Protein AF-A0A072NQH3-F1 (afdb_monomer_lite)

Foldseek 3Di:
DDPPVVPPPCVCVVDPVSCVVPPDDDDDPVNDDDDAAE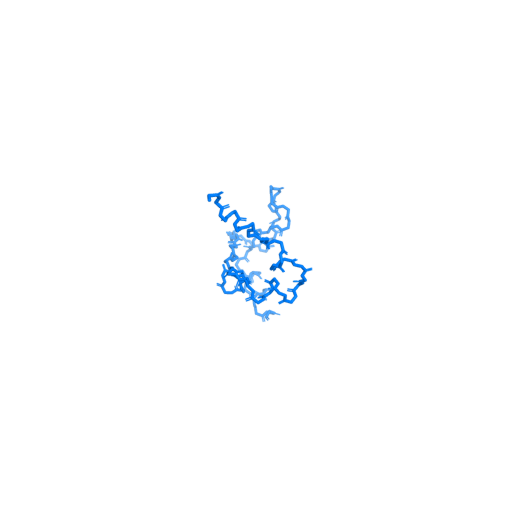DDDPPDWDDDPVDPPHTHDHPVVVVVVVVVD

pLDDT: mean 82.82, std 11.74, range [47.12, 95.75]

InterPro domains:
  IPR001731 Delta-aminolevulinic acid dehydratase [PF00490] (7-66)
  IPR013785 Aldolase-type TIM barrel [G3DSA:3.20.20.70] (1-69)

Secondary structure (DSSP, 8-state):
--------GGGGGSSHHHHHHT------GGG-----EEE-STT-EEE-TTSTT-EEEEHHHHHHHHTT-

Structure (mmCIF, N/CA/C/O backbone):
data_AF-A0A072NQH3-F1
#
_entry.id   AF-A0A072NQH3-F1
#
loop_
_atom_site.group_PDB
_atom_site.id
_atom_site.type_symbol
_atom_site.label_atom_id
_atom_site.label_alt_id
_atom_site.label_comp_id
_atom_site.label_asym_id
_atom_site.label_entity_id
_atom_site.label_seq_id
_atom_site.pdbx_PDB_ins_code
_atom_site.Cartn_x
_atom_site.Cartn_y
_atom_site.Cartn_z
_atom_site.occupancy
_atom_site.B_iso_or_equiv
_atom_site.auth_seq_id
_atom_site.auth_comp_id
_atom_site.auth_asym_id
_atom_site.auth_atom_id
_atom_site.pdbx_PDB_model_num
ATOM 1 N N . MET A 1 1 ? -46.097 7.269 22.590 1.00 47.12 1 MET A N 1
ATOM 2 C CA . MET A 1 1 ? -45.532 7.653 21.277 1.00 47.12 1 MET A CA 1
ATOM 3 C C . MET A 1 1 ? -44.305 8.508 21.535 1.00 47.12 1 MET A C 1
ATOM 5 O O . MET A 1 1 ? -44.449 9.507 22.214 1.00 47.12 1 MET A O 1
ATOM 9 N N . ASN A 1 2 ? -43.077 8.209 21.146 1.00 49.09 2 ASN A N 1
ATOM 10 C CA . ASN A 1 2 ? -42.440 7.045 20.547 1.00 49.09 2 ASN A CA 1
ATOM 11 C C . ASN A 1 2 ? -41.123 6.884 21.317 1.00 49.09 2 ASN A C 1
ATOM 13 O O . ASN A 1 2 ? -40.468 7.889 21.602 1.00 49.09 2 ASN A O 1
ATOM 17 N N . GLU A 1 3 ? -40.734 5.656 21.657 1.00 57.78 3 GLU A N 1
ATOM 18 C CA . GLU A 1 3 ? -39.376 5.386 22.125 1.00 57.78 3 GLU A CA 1
ATOM 19 C C . GLU A 1 3 ? -38.419 5.671 20.966 1.00 57.78 3 GLU A C 1
ATOM 21 O O . GLU A 1 3 ? -38.127 4.815 20.133 1.00 57.78 3 GLU A O 1
ATOM 26 N N . LEU A 1 4 ? -37.936 6.908 20.881 1.00 63.38 4 LEU A N 1
ATOM 27 C CA . LEU A 1 4 ? -36.754 7.226 20.100 1.00 63.38 4 LEU A CA 1
ATOM 28 C C . LEU A 1 4 ? -35.569 6.591 20.827 1.00 63.38 4 LEU A C 1
ATOM 30 O O . LEU A 1 4 ? -34.853 7.241 21.587 1.00 63.38 4 LEU A O 1
ATOM 34 N N . ASN A 1 5 ? -35.391 5.285 20.622 1.00 67.62 5 ASN A N 1
ATOM 35 C CA . ASN A 1 5 ? -34.194 4.561 21.011 1.00 67.62 5 ASN A CA 1
ATOM 36 C C . ASN A 1 5 ? -33.021 5.162 20.226 1.00 67.62 5 ASN A C 1
ATOM 38 O O . ASN A 1 5 ? -32.714 4.764 19.101 1.00 67.62 5 ASN A O 1
ATOM 42 N N . PHE A 1 6 ? -32.414 6.206 20.793 1.00 71.62 6 PHE A N 1
ATOM 43 C CA . PHE A 1 6 ? -31.293 6.908 20.195 1.00 71.62 6 PHE A CA 1
ATOM 44 C C . PHE A 1 6 ? -30.076 5.978 20.203 1.00 71.62 6 PHE A C 1
ATOM 46 O O . PHE A 1 6 ? -29.302 5.917 21.166 1.00 71.62 6 PHE A O 1
ATOM 53 N N . LYS A 1 7 ? -29.913 5.210 19.122 1.00 77.06 7 LYS A N 1
ATOM 54 C CA . LYS A 1 7 ? -28.828 4.242 18.963 1.00 77.06 7 LYS A CA 1
ATOM 55 C C . LYS A 1 7 ? -27.496 4.988 18.849 1.00 77.06 7 LYS A C 1
ATOM 57 O O . LYS A 1 7 ? -27.114 5.505 17.802 1.00 77.06 7 LYS A O 1
ATOM 62 N N . ARG A 1 8 ? -26.756 5.065 19.961 1.00 83.44 8 ARG A N 1
ATOM 63 C CA . ARG A 1 8 ? -25.444 5.737 20.032 1.00 83.44 8 ARG A CA 1
ATOM 64 C C . ARG A 1 8 ? -24.348 4.901 19.364 1.00 83.44 8 ARG A C 1
ATOM 66 O O . ARG A 1 8 ? -23.510 4.312 20.044 1.00 83.44 8 ARG A O 1
ATOM 73 N N . HIS A 1 9 ? -24.299 4.904 18.033 1.00 85.19 9 HIS A N 1
ATOM 74 C CA . HIS A 1 9 ? -23.301 4.169 17.238 1.00 85.19 9 HIS A CA 1
ATOM 75 C C . HIS A 1 9 ? -21.841 4.488 17.605 1.00 85.19 9 HIS A C 1
ATOM 77 O O . HIS A 1 9 ? -20.965 3.635 17.474 1.00 85.19 9 HIS A O 1
ATOM 83 N N . ARG A 1 10 ? -21.566 5.693 18.130 1.00 90.00 10 ARG A N 1
ATOM 84 C CA . ARG A 1 10 ? -20.228 6.080 18.607 1.00 90.00 10 ARG A CA 1
ATOM 85 C C . ARG A 1 10 ? -19.687 5.183 19.731 1.00 90.00 10 ARG A C 1
ATOM 87 O O . ARG A 1 10 ? -18.471 5.081 19.839 1.00 90.00 10 ARG A O 1
ATOM 94 N N . ARG A 1 11 ? -20.534 4.480 20.501 1.00 88.94 11 ARG A N 1
ATOM 95 C CA . ARG A 1 11 ? -20.089 3.560 21.572 1.00 88.94 11 ARG A CA 1
ATOM 96 C C . ARG A 1 11 ? -19.151 2.463 21.055 1.00 88.94 11 ARG A C 1
ATOM 98 O O . ARG A 1 11 ? -18.151 2.171 21.703 1.00 88.94 11 ARG 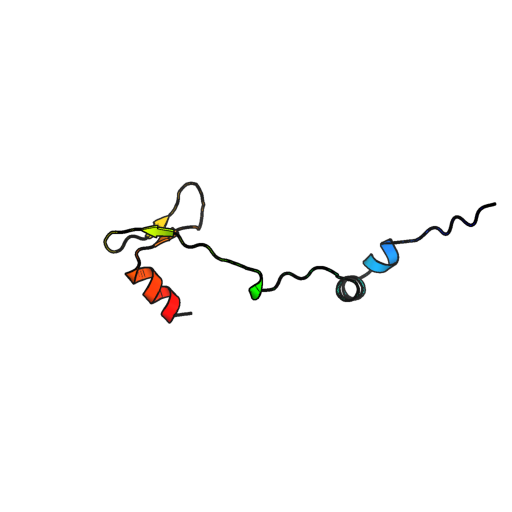A O 1
ATOM 105 N N . LEU A 1 12 ? -19.412 1.938 19.857 1.00 89.62 12 LEU A N 1
ATOM 106 C CA . LEU A 1 12 ? -18.578 0.913 19.213 1.00 89.62 12 LEU A CA 1
ATOM 107 C C . LEU A 1 12 ? -17.289 1.479 18.589 1.00 89.62 12 LEU A C 1
ATOM 109 O O . LEU A 1 12 ? -16.422 0.729 18.155 1.00 89.62 12 LEU A O 1
ATOM 113 N N . ARG A 1 13 ? -17.136 2.810 18.550 1.00 92.38 13 ARG A N 1
ATOM 114 C CA . ARG A 1 13 ? -15.957 3.498 18.000 1.00 92.38 13 ARG A CA 1
ATOM 115 C C . ARG A 1 13 ? -15.068 4.136 19.069 1.00 92.38 13 ARG A C 1
ATOM 117 O O . ARG A 1 13 ? -14.045 4.713 18.710 1.00 92.38 13 ARG A O 1
ATOM 124 N N . THR A 1 14 ? -15.433 4.003 20.347 1.00 92.62 14 THR A N 1
ATOM 125 C CA . THR A 1 14 ? -14.783 4.658 21.497 1.00 92.62 14 THR A CA 1
ATOM 126 C C . THR A 1 14 ? -13.290 4.349 21.605 1.00 92.62 14 THR A C 1
ATOM 128 O O . THR A 1 14 ? -12.500 5.247 21.862 1.00 92.62 14 THR A O 1
ATOM 131 N N . ASN A 1 15 ? -12.890 3.094 21.392 1.00 93.44 15 ASN A N 1
ATOM 132 C CA . ASN A 1 15 ? -11.499 2.662 21.521 1.00 93.44 15 ASN A CA 1
ATOM 133 C C . ASN A 1 15 ? -11.132 1.683 20.395 1.00 93.44 15 ASN A C 1
ATOM 135 O O . ASN A 1 15 ? -11.997 0.991 19.855 1.00 93.44 15 ASN A O 1
ATOM 139 N N . GLU A 1 16 ? -9.848 1.618 20.059 1.00 95.44 16 GLU A N 1
ATOM 140 C CA . GLU A 1 16 ? -9.260 0.717 19.073 1.00 95.44 16 GLU A CA 1
ATOM 141 C C . GLU A 1 16 ? -9.626 -0.749 19.315 1.00 95.44 16 GLU A C 1
ATOM 143 O O . GLU A 1 16 ? -10.045 -1.409 18.372 1.00 95.44 16 GLU A O 1
ATOM 148 N N . ARG A 1 17 ? -9.582 -1.231 20.567 1.00 95.50 17 ARG A N 1
ATOM 149 C CA . ARG A 1 17 ? -9.951 -2.621 20.912 1.00 95.50 17 ARG A CA 1
ATOM 150 C C . ARG A 1 17 ? -11.392 -2.979 20.543 1.00 95.50 17 ARG A C 1
ATOM 152 O O . ARG A 1 17 ? -11.671 -4.093 20.121 1.00 95.50 17 ARG A O 1
ATOM 159 N N . ILE A 1 18 ? -12.319 -2.036 20.712 1.00 94.31 18 ILE A N 1
ATOM 160 C CA . ILE A 1 18 ? -13.725 -2.257 20.352 1.00 94.31 18 ILE A CA 1
ATOM 161 C C . ILE A 1 18 ? -13.857 -2.219 18.829 1.00 94.31 18 ILE A C 1
ATOM 163 O O . ILE A 1 18 ? -14.490 -3.096 18.253 1.00 94.31 18 ILE A O 1
ATOM 167 N N . ARG A 1 19 ? -13.193 -1.260 18.166 1.00 94.19 19 ARG A N 1
ATOM 168 C CA . ARG A 1 19 ? -13.183 -1.156 16.699 1.00 94.19 19 ARG A CA 1
ATOM 169 C C . ARG A 1 19 ? -12.569 -2.375 16.017 1.00 94.19 19 ARG A C 1
ATOM 171 O O . ARG A 1 19 ? -13.039 -2.729 14.947 1.00 94.19 19 ARG A O 1
ATOM 178 N N . SER A 1 20 ? -11.537 -2.993 16.594 1.00 94.19 20 SER A N 1
ATOM 179 C CA . SER A 1 20 ? -10.922 -4.201 16.035 1.00 94.19 20 SER A CA 1
ATOM 180 C C . SER A 1 20 ? -11.823 -5.428 16.172 1.00 94.19 20 SER A C 1
ATOM 182 O O . SER A 1 20 ? -11.835 -6.252 15.264 1.00 94.19 20 SER A O 1
ATOM 184 N N . MET A 1 21 ? -12.597 -5.519 17.259 1.00 92.75 21 MET A N 1
ATOM 185 C CA . MET A 1 21 ? -13.551 -6.605 17.510 1.00 92.75 21 MET A CA 1
ATOM 186 C C . MET A 1 21 ? -14.778 -6.545 16.593 1.00 92.75 21 MET A C 1
ATOM 188 O O . MET A 1 21 ? -15.281 -7.584 16.188 1.00 92.75 21 MET A O 1
ATOM 192 N N . VAL A 1 22 ? -15.253 -5.340 16.256 1.00 93.94 22 VAL A N 1
ATOM 193 C CA . VAL A 1 22 ? -16.425 -5.145 15.377 1.00 93.94 22 VAL A CA 1
ATOM 194 C C . VAL A 1 22 ? -16.058 -4.876 13.912 1.00 93.94 22 VAL A C 1
ATOM 196 O O . VAL A 1 22 ? -16.919 -4.480 13.132 1.00 93.94 22 VAL A O 1
ATOM 199 N N . ARG A 1 23 ? -14.781 -5.004 13.532 1.00 93.81 23 ARG A N 1
ATOM 200 C CA . ARG A 1 23 ? -14.323 -4.750 12.160 1.00 93.81 23 ARG A CA 1
ATOM 201 C C . ARG A 1 23 ? -14.815 -5.866 11.239 1.00 93.81 23 ARG A C 1
ATOM 203 O O . ARG A 1 23 ? -14.556 -7.032 11.492 1.00 93.81 23 ARG A O 1
ATOM 210 N N . GLU A 1 24 ? -15.470 -5.487 10.150 1.00 95.75 24 GLU A N 1
ATOM 211 C CA . GLU A 1 24 ? -16.024 -6.441 9.180 1.00 95.75 24 GLU A CA 1
ATOM 212 C C . GLU A 1 24 ? -15.037 -6.739 8.043 1.00 95.75 24 GLU A C 1
ATOM 214 O O . GLU A 1 24 ? -14.856 -7.888 7.651 1.00 95.75 24 GLU A O 1
ATOM 219 N N . THR A 1 25 ? -14.358 -5.710 7.529 1.00 95.50 25 THR A N 1
ATOM 220 C CA . THR A 1 25 ? -13.442 -5.836 6.387 1.00 95.50 25 THR A CA 1
ATOM 221 C C . THR A 1 25 ? -11.989 -5.889 6.843 1.00 95.50 25 THR A C 1
ATOM 223 O O . THR A 1 25 ? -11.526 -5.030 7.599 1.00 95.50 25 THR A O 1
ATOM 226 N N . TYR A 1 26 ? -11.254 -6.871 6.330 1.00 94.81 26 TYR A N 1
ATOM 227 C CA . TYR A 1 26 ? -9.819 -7.032 6.532 1.00 94.81 26 TYR A CA 1
ATOM 228 C C . TYR A 1 26 ? -9.140 -7.060 5.168 1.00 94.81 26 TYR A C 1
ATOM 230 O O . TYR A 1 26 ? -9.662 -7.679 4.250 1.00 94.81 26 TYR A O 1
ATOM 238 N N . VAL A 1 27 ? -7.989 -6.399 5.059 1.00 94.88 27 VAL A N 1
ATOM 239 C CA . VAL A 1 27 ? -7.101 -6.517 3.900 1.00 94.88 27 VAL A CA 1
ATOM 240 C C . VAL A 1 27 ? -5.904 -7.332 4.350 1.00 94.88 27 VAL A C 1
ATOM 242 O O . VAL A 1 27 ? -5.221 -6.956 5.308 1.00 94.88 27 VAL A O 1
ATOM 245 N N . ARG A 1 28 ? -5.682 -8.465 3.697 1.00 95.12 28 ARG A N 1
ATOM 246 C CA . ARG A 1 28 ? -4.566 -9.368 3.959 1.00 95.12 28 ARG A CA 1
ATOM 247 C C . ARG A 1 28 ? -3.614 -9.384 2.769 1.00 95.12 28 ARG A C 1
ATOM 249 O O . ARG A 1 28 ? -3.913 -8.834 1.713 1.00 95.12 28 ARG A O 1
ATOM 256 N N . LYS A 1 29 ? -2.433 -9.985 2.940 1.00 93.50 29 LYS A N 1
ATOM 257 C CA . LYS A 1 29 ? -1.432 -10.049 1.861 1.00 93.50 29 LYS A CA 1
ATOM 258 C C . LYS A 1 29 ? -1.936 -10.876 0.679 1.00 93.50 29 LYS A C 1
ATOM 260 O O . LYS A 1 29 ? -1.568 -10.589 -0.451 1.00 93.50 29 LYS A O 1
ATOM 265 N N . GLU A 1 30 ? -2.792 -11.855 0.948 1.00 94.81 30 GLU A N 1
ATOM 266 C CA . GLU A 1 30 ? -3.373 -12.747 -0.054 1.00 94.81 30 GLU A CA 1
ATOM 267 C C . GLU A 1 30 ? -4.398 -12.029 -0.949 1.00 94.81 30 GLU A C 1
ATOM 269 O O . GLU A 1 30 ? -4.652 -12.478 -2.062 1.00 94.81 30 GLU A O 1
ATOM 274 N N . ASP A 1 31 ? -4.933 -10.889 -0.497 1.00 95.19 31 ASP A N 1
ATOM 275 C CA . ASP A 1 31 ? -5.864 -10.062 -1.272 1.00 95.19 31 ASP A CA 1
ATOM 276 C C . ASP A 1 31 ? -5.132 -9.136 -2.266 1.00 95.19 31 ASP A C 1
ATOM 278 O O . ASP A 1 31 ? -5.765 -8.457 -3.077 1.00 95.19 31 ASP A O 1
ATOM 282 N N . LEU A 1 32 ? -3.796 -9.058 -2.193 1.00 94.06 32 LEU A N 1
ATOM 283 C CA . LEU A 1 32 ? -2.990 -8.126 -2.977 1.00 94.06 32 LEU A CA 1
ATOM 284 C C . LEU A 1 32 ? -2.401 -8.805 -4.216 1.00 94.06 32 LEU A C 1
ATOM 286 O O . LEU A 1 32 ? -1.611 -9.742 -4.121 1.00 94.06 32 LEU A O 1
ATOM 290 N N . ILE A 1 33 ? -2.709 -8.249 -5.388 1.00 92.00 33 ILE A N 1
ATOM 291 C CA . ILE A 1 33 ? -2.068 -8.608 -6.656 1.00 92.00 33 ILE A CA 1
ATOM 292 C C . ILE A 1 33 ? -1.104 -7.486 -7.030 1.00 92.00 33 ILE A C 1
ATOM 294 O O . ILE A 1 33 ? -1.507 -6.329 -7.152 1.00 92.00 33 ILE A O 1
ATOM 298 N N . TYR A 1 34 ? 0.170 -7.827 -7.224 1.00 88.38 34 TYR A N 1
ATOM 299 C CA . TYR A 1 34 ? 1.197 -6.874 -7.637 1.00 88.38 34 TYR A CA 1
ATOM 300 C C . TYR A 1 34 ? 1.516 -7.038 -9.132 1.00 88.38 34 TYR A C 1
ATOM 302 O O . TYR A 1 34 ? 2.242 -7.969 -9.491 1.00 88.38 34 TYR A O 1
ATOM 310 N N . PRO A 1 35 ? 0.977 -6.180 -10.020 1.00 87.12 35 PRO A N 1
ATOM 311 C CA . PRO A 1 35 ? 1.282 -6.242 -11.444 1.00 87.12 35 PRO A CA 1
ATOM 312 C C . PRO A 1 35 ? 2.720 -5.783 -11.714 1.00 87.12 35 PRO A C 1
ATOM 314 O O . PRO A 1 35 ? 3.207 -4.819 -11.122 1.00 87.12 35 PRO A O 1
ATOM 317 N N . ILE A 1 36 ? 3.391 -6.468 -12.637 1.00 85.38 36 ILE A N 1
ATOM 318 C CA . ILE A 1 36 ? 4.788 -6.216 -13.001 1.00 85.38 36 ILE A CA 1
ATOM 319 C C . ILE A 1 36 ? 4.854 -5.923 -14.492 1.00 85.38 36 ILE A C 1
ATOM 321 O O . ILE A 1 36 ? 4.287 -6.658 -15.299 1.00 85.38 36 ILE A O 1
ATOM 325 N N . PHE A 1 37 ? 5.597 -4.884 -14.858 1.00 85.69 37 PHE A N 1
ATOM 326 C CA . PHE A 1 37 ? 5.861 -4.552 -16.251 1.00 85.69 37 PHE A CA 1
ATOM 327 C C . PHE A 1 37 ? 7.139 -5.249 -16.717 1.00 85.69 37 PHE A C 1
ATOM 329 O O . PHE A 1 37 ? 8.212 -5.037 -16.144 1.00 85.69 37 PHE A O 1
ATOM 336 N N . VAL A 1 38 ? 7.015 -6.085 -17.750 1.00 84.31 38 VAL A N 1
ATOM 337 C CA . VAL A 1 38 ? 8.138 -6.797 -18.369 1.00 84.31 38 VAL A CA 1
ATOM 338 C C . VAL A 1 38 ? 8.375 -6.236 -19.763 1.00 84.31 38 VAL A C 1
ATOM 340 O O . VAL A 1 38 ? 7.433 -6.079 -20.535 1.00 84.31 38 VAL A O 1
ATOM 343 N N . ILE A 1 39 ? 9.632 -5.927 -20.066 1.00 83.81 39 ILE A N 1
ATOM 344 C CA . ILE A 1 39 ? 10.066 -5.428 -21.376 1.00 83.81 39 ILE A CA 1
ATOM 345 C C . ILE A 1 39 ? 11.115 -6.359 -21.982 1.00 83.81 39 ILE A C 1
ATOM 347 O O . ILE A 1 39 ? 1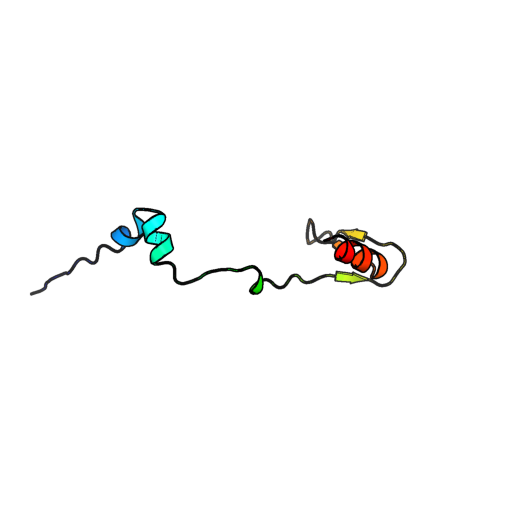1.935 -6.938 -21.262 1.00 83.81 39 ILE A O 1
ATOM 351 N N . GLU A 1 40 ? 11.093 -6.488 -23.306 1.00 74.19 40 GLU A N 1
ATOM 352 C CA . GLU A 1 40 ? 12.127 -7.182 -24.075 1.00 74.19 40 GLU A CA 1
ATOM 353 C C . GLU A 1 40 ? 13.356 -6.274 -24.259 1.00 74.19 40 GLU A C 1
ATOM 355 O O . GLU A 1 40 ? 13.225 -5.065 -24.449 1.00 74.19 40 GLU A O 1
ATOM 360 N N . GLY A 1 41 ? 14.562 -6.848 -24.182 1.00 70.62 41 GLY A N 1
ATOM 361 C CA . GLY A 1 41 ? 15.833 -6.126 -24.351 1.00 70.62 41 GLY A CA 1
ATOM 362 C C . GLY A 1 41 ? 16.825 -6.334 -23.202 1.00 70.62 41 GLY A C 1
ATOM 363 O O . GLY A 1 41 ? 16.475 -6.764 -22.113 1.00 70.62 41 GLY A O 1
ATOM 364 N N . SER A 1 42 ? 18.109 -6.050 -23.408 1.00 66.50 42 SER A N 1
ATOM 365 C CA . SER A 1 42 ? 19.152 -6.399 -22.433 1.00 66.50 42 SER A CA 1
ATOM 366 C C . SER A 1 42 ? 19.273 -5.407 -21.268 1.00 66.50 42 SER A C 1
ATOM 368 O O . SER A 1 42 ? 19.562 -4.233 -21.479 1.00 66.50 42 SER A O 1
ATOM 370 N N . ASN A 1 43 ? 19.183 -5.914 -20.033 1.00 64.69 43 ASN A N 1
ATOM 371 C CA . ASN A 1 43 ? 19.597 -5.239 -18.790 1.00 64.69 43 ASN A CA 1
ATOM 372 C C . ASN A 1 43 ? 18.887 -3.905 -18.469 1.00 64.69 43 ASN A C 1
ATOM 374 O O . ASN A 1 43 ? 19.467 -3.015 -17.848 1.00 64.69 43 ASN A O 1
ATOM 378 N N . VAL A 1 44 ? 17.630 -3.760 -18.884 1.00 65.50 44 VAL A N 1
ATOM 379 C CA . VAL A 1 44 ? 16.900 -2.500 -18.738 1.00 65.50 44 VAL A CA 1
ATOM 380 C C . VAL A 1 44 ? 16.058 -2.498 -17.455 1.00 65.50 44 VAL A C 1
ATOM 382 O O . VAL A 1 44 ? 15.225 -3.381 -17.236 1.00 65.50 44 VAL A O 1
ATOM 385 N N . LYS A 1 45 ? 16.286 -1.490 -16.606 1.00 71.81 45 LYS A N 1
ATOM 386 C CA . LYS A 1 45 ? 15.401 -1.084 -15.506 1.00 71.81 45 LYS A CA 1
ATOM 387 C C . LYS A 1 45 ? 14.979 0.353 -15.788 1.00 71.81 45 LYS A C 1
ATOM 389 O O . LYS A 1 45 ? 15.690 1.284 -15.418 1.00 71.81 45 LYS A O 1
ATOM 394 N N . ASN A 1 46 ? 13.838 0.515 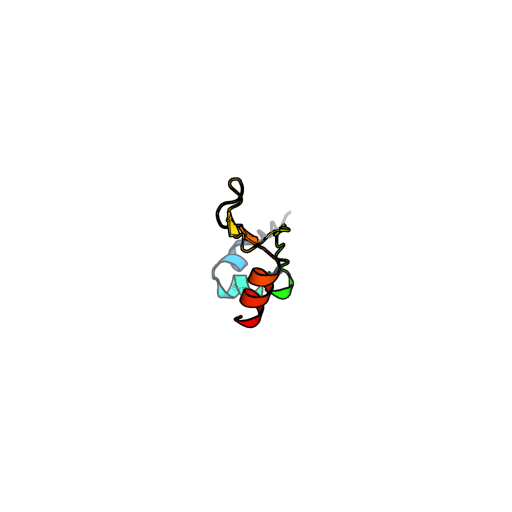-16.445 1.00 79.12 46 ASN A N 1
ATOM 395 C CA . ASN A 1 46 ? 13.315 1.836 -16.779 1.00 79.12 46 ASN A CA 1
ATOM 396 C C . ASN A 1 46 ? 12.240 2.226 -15.778 1.00 79.12 46 ASN A C 1
ATOM 398 O O . ASN A 1 46 ? 11.290 1.473 -15.562 1.00 79.12 46 ASN A O 1
ATOM 402 N N . GLU A 1 47 ? 12.394 3.393 -15.164 1.00 83.94 47 GLU A N 1
ATOM 403 C CA . GLU A 1 47 ? 11.310 3.996 -14.400 1.00 83.94 47 GLU A CA 1
ATOM 404 C C . GLU A 1 47 ? 10.210 4.444 -15.359 1.00 83.94 47 GLU A C 1
ATOM 406 O O . GLU A 1 47 ? 10.492 4.983 -16.430 1.00 83.94 47 GLU A O 1
ATOM 411 N N . VAL A 1 48 ? 8.959 4.186 -14.987 1.00 84.38 48 VAL A N 1
ATOM 412 C CA . VAL A 1 48 ? 7.800 4.653 -15.744 1.00 84.38 48 VAL A CA 1
ATOM 413 C C . VAL A 1 48 ? 7.532 6.100 -15.315 1.00 84.38 48 VAL A C 1
ATOM 415 O O . VAL A 1 48 ? 7.094 6.305 -14.185 1.00 84.38 48 VAL A O 1
ATOM 418 N N . PRO A 1 49 ? 7.752 7.121 -16.170 1.00 84.12 49 PRO A N 1
ATOM 419 C CA . PRO A 1 49 ? 7.707 8.521 -15.729 1.00 84.12 49 PRO A CA 1
ATOM 420 C C . PRO A 1 49 ? 6.345 8.959 -15.173 1.00 84.12 49 PRO A C 1
ATOM 422 O O . PRO A 1 49 ? 6.271 9.850 -14.333 1.00 84.12 49 PRO A O 1
ATOM 425 N N . SER A 1 50 ? 5.257 8.331 -15.628 1.00 88.56 50 SER A N 1
ATOM 426 C CA . SER A 1 50 ? 3.893 8.588 -15.151 1.00 88.56 50 SER A CA 1
ATOM 427 C C . SER A 1 50 ? 3.541 7.862 -13.847 1.00 88.56 50 SER A C 1
ATOM 429 O O . SER A 1 50 ? 2.519 8.174 -13.240 1.00 88.56 50 SER A O 1
ATOM 431 N N . MET A 1 51 ? 4.361 6.902 -13.410 1.00 88.38 51 MET A N 1
ATOM 432 C CA . MET A 1 51 ? 4.151 6.098 -12.205 1.00 88.38 51 MET A CA 1
ATOM 433 C C . MET A 1 51 ? 5.443 6.059 -11.372 1.00 88.38 51 MET A C 1
ATOM 435 O O . MET A 1 51 ? 6.201 5.089 -11.456 1.00 88.38 51 MET A O 1
ATOM 439 N N . PRO A 1 52 ? 5.705 7.094 -10.551 1.00 85.50 52 PRO A N 1
ATOM 440 C CA . PRO A 1 52 ? 6.904 7.155 -9.719 1.00 85.50 52 PRO A CA 1
ATOM 441 C C . PRO A 1 52 ? 7.052 5.911 -8.834 1.00 85.50 52 PRO A C 1
ATOM 443 O O . PRO A 1 52 ? 6.099 5.487 -8.176 1.00 85.50 52 PRO A O 1
ATOM 446 N N . GLY A 1 53 ? 8.246 5.313 -8.821 1.00 84.12 53 GLY A N 1
ATOM 447 C CA . GLY A 1 53 ? 8.525 4.088 -8.060 1.00 84.12 53 GLY A CA 1
ATOM 448 C C . GLY A 1 53 ? 8.077 2.777 -8.722 1.00 84.12 53 GLY A C 1
ATOM 449 O O . GLY A 1 53 ? 8.335 1.703 -8.170 1.00 84.12 53 GLY A O 1
ATOM 450 N N . VAL A 1 54 ? 7.462 2.831 -9.909 1.00 86.62 54 VAL A N 1
ATOM 451 C CA . VAL A 1 54 ? 7.170 1.656 -10.739 1.00 86.62 54 VAL A CA 1
ATOM 452 C C . VAL A 1 54 ? 8.211 1.534 -11.845 1.00 86.62 54 VAL A C 1
ATOM 454 O O . VAL A 1 54 ? 8.543 2.496 -12.536 1.00 86.62 54 VAL A O 1
ATOM 457 N N . PHE A 1 55 ? 8.722 0.318 -12.027 1.00 86.31 55 PHE A N 1
ATOM 458 C CA . PHE A 1 55 ? 9.776 0.033 -12.990 1.00 86.31 55 PHE A CA 1
ATOM 459 C C . PHE A 1 55 ? 9.333 -1.043 -13.972 1.00 86.31 55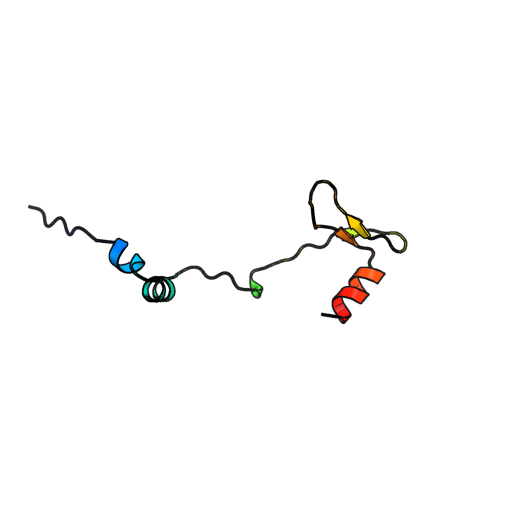 PHE A C 1
ATOM 461 O O . PHE A 1 55 ? 8.710 -2.035 -13.591 1.00 86.31 55 PHE A O 1
ATOM 468 N N . SER A 1 56 ? 9.723 -0.859 -15.227 1.00 84.69 56 SER A N 1
ATOM 469 C CA . SER A 1 56 ? 9.722 -1.913 -16.232 1.00 84.69 56 SER A CA 1
ATOM 470 C C . SER A 1 56 ? 11.022 -2.696 -16.119 1.00 84.69 56 SER A C 1
ATOM 472 O O . SER A 1 56 ? 12.111 -2.120 -16.214 1.00 84.69 56 SER A O 1
ATOM 474 N N . TYR A 1 57 ? 10.905 -3.997 -15.874 1.00 83.50 57 TYR A N 1
ATOM 475 C CA . TYR A 1 57 ? 12.039 -4.887 -15.670 1.00 83.50 57 TYR A CA 1
ATOM 476 C C . TYR A 1 57 ? 12.267 -5.767 -16.892 1.00 83.50 57 TYR A C 1
ATOM 478 O O . TYR A 1 57 ? 11.329 -6.306 -17.476 1.00 83.50 57 TYR A O 1
ATOM 486 N N . HIS A 1 58 ? 13.533 -6.005 -17.215 1.00 84.25 58 HIS A N 1
ATOM 487 C CA . HIS A 1 58 ? 13.880 -7.144 -18.050 1.00 84.25 58 HIS A CA 1
ATOM 488 C C . HIS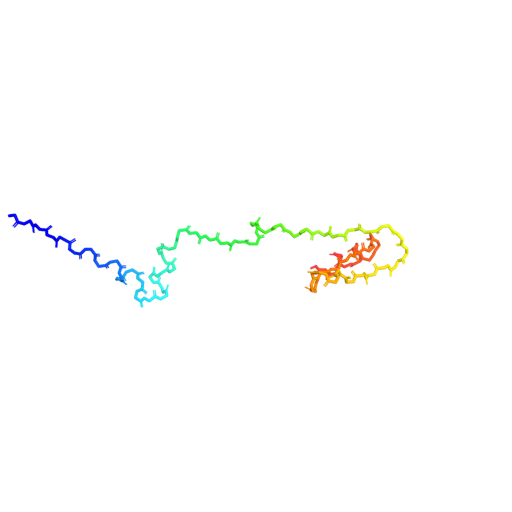 A 1 58 ? 13.713 -8.469 -17.285 1.00 84.25 58 HIS A C 1
ATOM 490 O O . HIS A 1 58 ? 14.069 -8.566 -16.105 1.00 84.25 58 HIS A O 1
ATOM 496 N N . TRP A 1 59 ? 13.260 -9.512 -17.987 1.00 80.69 59 TRP A N 1
ATOM 497 C CA . TRP A 1 59 ? 13.021 -10.863 -17.462 1.00 80.69 59 TRP A CA 1
ATOM 498 C C . TRP A 1 59 ? 14.165 -11.409 -16.589 1.00 80.69 59 TRP A C 1
ATOM 500 O O . TRP A 1 59 ? 13.935 -11.846 -15.463 1.00 80.69 59 TRP A O 1
ATOM 510 N N . ILE A 1 60 ? 15.418 -11.321 -17.059 1.00 82.00 60 ILE A N 1
ATOM 511 C CA . ILE A 1 60 ? 16.583 -11.853 -16.321 1.00 82.00 60 ILE A CA 1
ATOM 512 C C . ILE A 1 60 ? 16.774 -11.140 -14.973 1.00 82.00 60 ILE A C 1
ATOM 514 O O . ILE A 1 60 ? 17.106 -11.774 -13.971 1.00 82.00 60 ILE A O 1
ATOM 518 N N . ILE A 1 61 ? 16.574 -9.818 -14.933 1.00 79.75 61 ILE A N 1
ATOM 519 C CA . ILE A 1 61 ? 16.705 -9.031 -13.697 1.00 79.75 61 ILE A CA 1
ATOM 520 C C . ILE A 1 61 ? 15.560 -9.374 -12.748 1.00 79.75 61 ILE A C 1
ATOM 522 O O . ILE A 1 61 ? 15.778 -9.516 -11.544 1.00 79.75 61 ILE A O 1
ATOM 526 N N . LEU A 1 62 ? 14.352 -9.527 -13.292 1.00 82.75 62 LEU A N 1
ATOM 527 C CA . LEU A 1 62 ? 13.176 -9.872 -12.513 1.00 82.75 62 LEU A CA 1
ATOM 528 C C . LEU A 1 62 ? 13.371 -11.207 -11.787 1.00 82.75 62 LEU A C 1
ATOM 530 O O . LEU A 1 62 ? 13.194 -11.265 -10.574 1.00 82.75 62 LEU A O 1
ATOM 534 N N . MET A 1 63 ? 13.828 -12.245 -12.494 1.00 81.62 63 MET A N 1
ATOM 535 C CA . MET A 1 63 ? 14.100 -13.551 -11.882 1.00 81.62 63 MET A CA 1
ATOM 536 C C . MET A 1 63 ? 15.144 -13.471 -10.762 1.00 81.62 63 MET A C 1
ATOM 538 O O . MET A 1 63 ? 14.958 -14.070 -9.705 1.00 81.62 63 MET A O 1
ATOM 542 N N . LYS A 1 64 ? 16.218 -12.688 -10.945 1.00 81.38 64 LYS A N 1
ATOM 543 C CA . LYS A 1 64 ? 17.221 -12.475 -9.887 1.00 81.38 64 LYS A CA 1
ATOM 544 C C . LYS A 1 64 ? 16.621 -11.824 -8.639 1.00 81.38 64 LYS A C 1
ATOM 546 O O . LYS A 1 64 ? 16.968 -12.224 -7.535 1.00 81.38 64 LYS A O 1
ATOM 551 N N . LYS A 1 65 ? 15.714 -10.854 -8.807 1.00 76.88 65 LYS A N 1
ATOM 552 C CA . LYS A 1 65 ? 15.038 -10.165 -7.695 1.00 76.88 65 LYS A CA 1
ATOM 553 C C . LYS A 1 65 ? 14.143 -11.114 -6.893 1.00 76.88 65 LYS A C 1
ATOM 555 O O . LYS A 1 65 ? 14.120 -11.022 -5.672 1.00 76.88 65 LYS A O 1
ATOM 560 N N . TYR A 1 66 ? 13.424 -12.012 -7.567 1.00 78.38 66 TYR A N 1
ATOM 561 C CA . TYR A 1 66 ? 12.525 -12.962 -6.903 1.00 78.38 66 TYR A CA 1
ATOM 562 C C . TYR A 1 66 ? 13.253 -14.057 -6.128 1.00 78.38 66 TYR A C 1
ATOM 564 O O . TYR A 1 66 ? 12.779 -14.440 -5.071 1.00 78.38 66 TYR A O 1
ATOM 572 N N . ASN A 1 67 ? 14.415 -14.513 -6.596 1.00 74.19 67 ASN A N 1
ATOM 573 C CA . ASN A 1 67 ? 15.196 -15.532 -5.881 1.00 74.19 67 ASN A CA 1
ATOM 574 C C . ASN A 1 67 ? 15.898 -15.007 -4.616 1.00 74.19 67 ASN A C 1
ATOM 576 O O . ASN A 1 67 ? 16.536 -15.781 -3.907 1.00 74.19 67 ASN A O 1
ATOM 580 N N . GLN A 1 68 ? 15.841 -13.699 -4.367 1.00 60.72 68 GLN A N 1
ATOM 581 C CA . GLN A 1 68 ? 16.489 -13.042 -3.233 1.00 60.72 68 GLN A CA 1
ATOM 582 C C . GLN A 1 68 ? 15.486 -12.581 -2.157 1.00 60.72 68 GLN A C 1
ATOM 584 O O . GLN A 1 68 ? 15.906 -12.053 -1.128 1.00 60.72 68 GLN A O 1
ATOM 589 N N . LEU A 1 69 ? 14.185 -12.761 -2.413 1.00 55.38 69 LEU A N 1
ATOM 590 C CA . LEU A 1 69 ? 13.063 -12.504 -1.503 1.00 55.38 69 LEU A CA 1
ATOM 591 C C . LEU A 1 69 ? 12.629 -13.804 -0.820 1.00 55.38 69 LEU A C 1
ATOM 593 O O . LEU A 1 69 ? 12.259 -13.715 0.371 1.00 55.38 69 LEU A O 1
#

Organism: NCBI:txid1348973

Sequence (69 aa):
MNELNFKRHRRLRTNERIRSMVRETYVRKEDLIYPIFVIEGSNVKNEVPSMPGVFSYHWIILMKKYNQL

Radius of gyration: 23.98 Å; chains: 1; bounding box: 65×24×46 Å